Protein AF-E6TZ56-F1 (afdb_monomer_lite)

Structure (mmCIF, N/CA/C/O backbone):
data_AF-E6TZ56-F1
#
_entry.id   AF-E6TZ56-F1
#
loop_
_atom_site.group_PDB
_atom_site.id
_atom_site.type_symbol
_atom_site.label_atom_id
_atom_site.label_alt_id
_atom_site.label_comp_id
_atom_site.label_asym_id
_atom_site.label_entity_id
_atom_site.label_seq_id
_atom_site.pdbx_PDB_ins_code
_atom_site.Cartn_x
_atom_site.Cartn_y
_atom_site.Cartn_z
_atom_site.occupancy
_atom_site.B_iso_or_equiv
_atom_site.auth_seq_id
_atom_site.auth_comp_id
_atom_site.auth_asym_id
_atom_site.auth_atom_id
_atom_site.pdbx_PDB_model_num
ATOM 1 N N . MET A 1 1 ? -7.075 -23.028 16.587 1.00 30.88 1 MET A N 1
ATOM 2 C CA . MET A 1 1 ? -6.340 -22.229 15.583 1.00 30.88 1 MET A CA 1
ATOM 3 C C . MET A 1 1 ? -7.352 -21.616 14.634 1.00 30.88 1 MET A C 1
ATOM 5 O O . MET A 1 1 ? -7.962 -22.351 13.872 1.00 30.88 1 MET A O 1
ATOM 9 N N . ILE A 1 2 ? -7.610 -20.311 14.727 1.00 27.44 2 ILE A N 1
ATOM 10 C CA . ILE A 1 2 ? -8.447 -19.631 13.730 1.00 27.44 2 ILE A CA 1
ATOM 11 C C . ILE A 1 2 ? -7.567 -19.493 12.492 1.00 27.44 2 ILE A C 1
ATOM 13 O O . ILE A 1 2 ? -6.579 -18.762 12.533 1.00 27.44 2 ILE A O 1
ATOM 17 N N . ASN A 1 3 ? -7.874 -20.248 11.438 1.00 35.88 3 ASN A N 1
ATOM 18 C CA . ASN A 1 3 ? -7.222 -20.072 10.150 1.00 35.88 3 ASN A CA 1
ATOM 19 C C . ASN A 1 3 ? -7.727 -18.739 9.598 1.00 35.88 3 ASN A C 1
ATOM 21 O O . ASN A 1 3 ? -8.878 -18.584 9.197 1.00 35.88 3 ASN A O 1
ATOM 25 N N . LYS A 1 4 ? -6.892 -17.726 9.766 1.00 47.53 4 LYS A N 1
ATOM 26 C CA . LYS A 1 4 ? -7.190 -16.331 9.508 1.00 47.53 4 LYS A CA 1
ATOM 27 C C . LYS A 1 4 ? -7.011 -16.088 8.005 1.00 47.53 4 LYS A C 1
ATOM 29 O O . LYS A 1 4 ? -5.924 -15.730 7.574 1.00 47.53 4 LYS A O 1
ATOM 34 N N . GLU A 1 5 ? -8.050 -16.341 7.210 1.00 55.50 5 GLU A N 1
ATOM 35 C CA . GLU A 1 5 ? -7.986 -16.219 5.747 1.00 55.50 5 GLU A CA 1
ATOM 36 C C . GLU A 1 5 ? -7.585 -14.793 5.327 1.00 55.50 5 GLU A C 1
ATOM 38 O O . GLU A 1 5 ? -8.173 -13.794 5.764 1.00 55.50 5 GLU A O 1
ATOM 43 N N . ASN A 1 6 ? -6.546 -14.694 4.498 1.00 66.88 6 ASN A N 1
ATOM 44 C CA . ASN A 1 6 ? -6.198 -13.458 3.810 1.00 66.88 6 ASN A CA 1
ATOM 45 C C . ASN A 1 6 ? -7.192 -13.250 2.666 1.00 66.88 6 ASN A C 1
ATOM 47 O O . ASN A 1 6 ? -7.505 -14.179 1.924 1.00 66.88 6 ASN A O 1
ATOM 51 N N . PHE A 1 7 ? -7.687 -12.026 2.508 1.00 76.25 7 PHE A N 1
ATOM 52 C CA . PHE A 1 7 ? -8.555 -11.684 1.391 1.00 76.25 7 PHE A CA 1
ATOM 53 C C . PHE A 1 7 ? -7.693 -11.342 0.179 1.00 76.25 7 PHE A C 1
ATOM 55 O O . PHE A 1 7 ? -7.112 -10.257 0.099 1.00 76.25 7 PHE A O 1
ATOM 62 N N . CYS A 1 8 ? -7.593 -12.286 -0.751 1.00 81.12 8 CYS A N 1
ATOM 63 C CA . CYS A 1 8 ? -6.836 -12.104 -1.981 1.00 81.12 8 CYS A CA 1
ATOM 64 C C . CYS A 1 8 ? -7.686 -11.399 -3.041 1.00 81.12 8 CYS A C 1
ATOM 66 O O . CYS A 1 8 ? -8.798 -11.819 -3.359 1.00 81.12 8 CYS A O 1
ATOM 68 N N . VAL A 1 9 ? -7.135 -10.331 -3.604 1.00 82.06 9 VAL A N 1
ATOM 69 C CA . VAL A 1 9 ? -7.700 -9.580 -4.720 1.00 82.06 9 VAL A CA 1
ATOM 70 C C . VAL A 1 9 ? -6.790 -9.784 -5.915 1.00 82.06 9 VAL A C 1
ATOM 72 O O . VAL A 1 9 ? -5.646 -9.331 -5.916 1.00 82.06 9 VAL A O 1
ATOM 75 N N . GLU A 1 10 ? -7.297 -10.461 -6.937 1.00 85.50 10 GLU A N 1
ATOM 76 C CA . GLU A 1 10 ? -6.578 -10.584 -8.198 1.00 85.50 10 GLU A CA 1
ATOM 77 C C . GLU A 1 10 ? -6.730 -9.301 -9.015 1.00 85.50 10 GLU A C 1
ATOM 79 O O . GLU A 1 10 ? -7.843 -8.816 -9.249 1.00 85.50 10 GLU A O 1
ATOM 84 N N . VAL A 1 11 ? -5.596 -8.748 -9.436 1.00 85.62 11 VAL A N 1
ATOM 85 C CA . VAL A 1 11 ? -5.515 -7.522 -10.226 1.00 85.62 11 VAL A CA 1
ATOM 86 C C . VAL A 1 11 ? -4.813 -7.847 -11.537 1.00 85.62 11 VAL A C 1
ATOM 88 O O . VAL A 1 11 ? -3.612 -8.109 -11.556 1.00 85.62 11 VAL A O 1
ATOM 91 N N . ASN A 1 12 ? -5.552 -7.854 -12.645 1.00 88.00 12 ASN A N 1
ATOM 92 C CA . ASN A 1 12 ? -4.963 -8.150 -13.949 1.00 88.00 12 ASN A CA 1
ATOM 93 C C . ASN A 1 12 ? -4.185 -6.944 -14.486 1.00 88.00 12 ASN A C 1
ATOM 95 O O . ASN A 1 12 ? -4.638 -5.803 -14.374 1.00 88.00 12 ASN A O 1
ATOM 99 N N . ARG A 1 13 ? -3.067 -7.201 -15.173 1.00 86.94 13 ARG A N 1
ATOM 100 C CA . ARG A 1 13 ? -2.301 -6.193 -15.925 1.00 86.94 13 ARG A CA 1
ATOM 101 C C . ARG A 1 13 ? -3.196 -5.371 -16.852 1.00 86.94 13 ARG A C 1
ATOM 103 O O . ARG A 1 13 ? -3.129 -4.148 -16.841 1.00 86.94 13 ARG A O 1
ATOM 110 N N . SER A 1 14 ? -4.123 -6.020 -17.561 1.00 87.19 14 SER A N 1
ATOM 111 C CA . SER A 1 14 ? -5.086 -5.337 -18.434 1.00 87.19 14 SER A CA 1
ATOM 112 C C . SER A 1 14 ? -5.984 -4.339 -17.699 1.00 87.19 14 SER A C 1
ATOM 114 O O . SER A 1 14 ? -6.366 -3.324 -18.279 1.00 87.19 14 SER A O 1
ATOM 116 N N . ASP A 1 15 ? -6.332 -4.611 -16.438 1.00 85.94 15 ASP A N 1
ATOM 117 C CA . ASP A 1 15 ? -7.153 -3.710 -15.626 1.00 85.94 15 ASP A CA 1
ATOM 118 C C . ASP A 1 15 ? -6.341 -2.513 -15.126 1.00 85.94 15 ASP A C 1
ATOM 120 O O . ASP A 1 15 ? -6.872 -1.410 -14.989 1.00 85.94 15 ASP A O 1
ATOM 124 N N . ILE A 1 16 ? -5.044 -2.701 -14.886 1.00 84.56 16 ILE A N 1
ATOM 125 C CA . ILE A 1 16 ? -4.124 -1.616 -14.542 1.00 84.56 16 ILE A CA 1
ATOM 126 C C . ILE A 1 16 ? -3.897 -0.721 -15.756 1.00 84.56 16 ILE A C 1
ATOM 128 O O . ILE A 1 16 ? -4.145 0.481 -15.676 1.00 84.56 16 ILE A O 1
ATOM 132 N N . ASP A 1 17 ? -3.515 -1.308 -16.889 1.00 84.25 17 ASP A N 1
ATOM 133 C CA . ASP A 1 17 ? -3.162 -0.582 -18.112 1.00 84.25 17 ASP A CA 1
ATOM 134 C C . ASP A 1 17 ? -4.333 0.242 -18.663 1.00 84.25 17 ASP A C 1
ATOM 136 O O . ASP A 1 17 ? -4.137 1.316 -19.230 1.00 84.25 17 ASP A O 1
ATOM 140 N N . ARG A 1 18 ? -5.571 -0.224 -18.453 1.00 85.56 18 ARG A N 1
ATOM 141 C CA . ARG A 1 18 ? -6.801 0.481 -18.854 1.00 85.56 18 ARG A CA 1
ATOM 142 C C . ARG A 1 18 ? -7.354 1.422 -17.774 1.00 85.56 18 ARG A C 1
ATOM 144 O O . ARG A 1 18 ? -8.428 1.990 -17.954 1.00 85.56 18 ARG A O 1
ATOM 151 N N . GLY A 1 19 ? -6.679 1.570 -16.631 1.00 80.50 19 GLY A N 1
ATOM 152 C CA . GLY A 1 19 ? -7.135 2.409 -15.513 1.00 80.50 19 GLY A CA 1
ATOM 153 C C . GLY A 1 19 ? -8.353 1.859 -14.750 1.00 80.50 19 GLY A C 1
ATOM 154 O O . GLY A 1 19 ? -8.922 2.538 -13.888 1.00 80.50 19 GLY A O 1
ATOM 155 N N . HIS A 1 20 ? -8.753 0.613 -15.012 1.00 84.94 20 HIS A N 1
ATOM 156 C CA . HIS A 1 20 ? -9.835 -0.080 -14.309 1.00 84.94 20 HIS A CA 1
ATOM 157 C C . HIS A 1 20 ? -9.471 -0.460 -12.871 1.00 84.94 20 HIS A C 1
ATOM 159 O O . HIS A 1 20 ? -10.366 -0.793 -12.091 1.00 84.94 20 HIS A O 1
ATOM 165 N N . ILE A 1 21 ? -8.202 -0.325 -12.465 1.00 79.38 21 ILE A N 1
ATOM 166 C CA . ILE A 1 21 ? -7.773 -0.555 -11.081 1.00 79.38 21 ILE A CA 1
ATOM 167 C C . ILE A 1 21 ? -8.541 0.323 -10.056 1.00 79.38 21 ILE A C 1
ATOM 169 O O . ILE A 1 21 ? -8.723 -0.034 -8.891 1.00 79.38 21 ILE A O 1
ATOM 173 N N . LEU A 1 22 ? -9.109 1.455 -10.491 1.00 71.69 22 LEU A N 1
ATOM 174 C CA . LEU A 1 22 ? -10.004 2.282 -9.668 1.00 71.69 22 LEU A CA 1
ATOM 175 C C . LEU A 1 22 ? -11.257 1.534 -9.191 1.00 71.69 22 LEU A C 1
ATOM 177 O O . LEU A 1 22 ? -11.811 1.881 -8.147 1.00 71.69 22 LEU A O 1
ATOM 181 N N . SER A 1 23 ? -11.705 0.506 -9.912 1.00 77.06 23 SER A N 1
ATOM 182 C CA . SER A 1 23 ? -12.838 -0.329 -9.502 1.00 77.06 23 SER A CA 1
ATOM 183 C C . SER A 1 23 ? -12.565 -1.059 -8.176 1.00 77.06 23 SER A C 1
ATOM 185 O O . SER A 1 23 ? -13.466 -1.150 -7.338 1.00 77.06 23 SER A O 1
ATOM 187 N N . TYR A 1 24 ? -11.309 -1.426 -7.888 1.00 74.12 24 TYR A N 1
ATOM 188 C CA . TYR A 1 24 ? -10.916 -2.041 -6.616 1.00 74.12 24 TYR A CA 1
ATOM 189 C C . TYR A 1 24 ? -11.044 -1.084 -5.413 1.00 74.12 24 TYR A C 1
ATOM 191 O O . TYR A 1 24 ? -11.269 -1.536 -4.292 1.00 74.12 24 TYR A O 1
ATOM 199 N N . LEU A 1 25 ? -11.041 0.246 -5.606 1.00 71.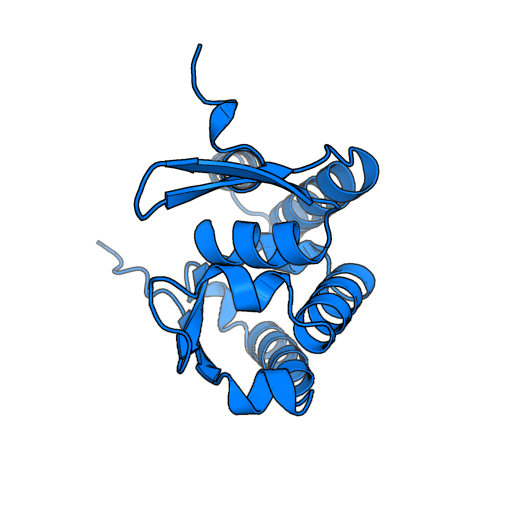56 25 LEU A N 1
ATOM 200 C CA . LEU A 1 25 ? -11.389 1.196 -4.526 1.00 71.56 25 LEU A CA 1
ATOM 201 C C . LEU A 1 25 ? -12.840 1.035 -4.062 1.00 71.56 25 LEU A C 1
ATOM 203 O O . LEU A 1 25 ? -13.156 1.185 -2.873 1.00 71.56 25 LEU A O 1
ATOM 207 N N . LYS A 1 26 ? -13.742 0.736 -5.004 1.00 75.50 26 LYS A N 1
ATOM 208 C CA . LYS A 1 26 ? -15.148 0.472 -4.692 1.00 75.50 26 LYS A CA 1
ATOM 209 C C . LYS A 1 26 ? -15.276 -0.841 -3.925 1.00 75.50 26 LYS A C 1
ATOM 211 O O . LYS A 1 26 ? -16.039 -0.876 -2.962 1.00 75.50 26 LYS A O 1
ATOM 216 N N . LEU A 1 27 ? -14.478 -1.854 -4.277 1.00 75.31 27 LEU A N 1
ATOM 217 C CA . LEU A 1 27 ? -14.401 -3.117 -3.540 1.00 75.31 27 LEU A CA 1
ATOM 218 C C . LEU A 1 27 ? -14.011 -2.880 -2.077 1.00 75.31 27 LEU A C 1
ATOM 220 O O . LEU A 1 27 ? -14.767 -3.266 -1.192 1.00 75.31 27 LEU A O 1
ATOM 224 N N . PHE A 1 28 ? -12.925 -2.149 -1.805 1.00 74.44 28 PHE A N 1
ATOM 225 C CA . PHE A 1 28 ? -12.543 -1.810 -0.428 1.00 74.44 28 PHE A CA 1
ATOM 226 C C . PHE A 1 28 ? -13.666 -1.108 0.337 1.00 74.44 28 PHE A C 1
ATOM 228 O O . PHE A 1 28 ? -13.981 -1.466 1.466 1.00 74.44 28 PHE A O 1
ATOM 235 N N . THR A 1 29 ? -14.327 -0.139 -0.300 1.00 75.88 29 THR A N 1
ATOM 236 C CA . THR A 1 29 ? -15.462 0.570 0.308 1.00 75.88 29 THR A CA 1
ATOM 237 C C . THR A 1 29 ? -16.623 -0.371 0.635 1.00 75.88 29 THR A C 1
ATOM 239 O O . THR A 1 29 ? -17.257 -0.236 1.681 1.00 75.88 29 THR A O 1
ATOM 242 N N . ALA A 1 30 ? -16.921 -1.318 -0.253 1.00 77.12 30 ALA A N 1
ATOM 243 C CA . ALA A 1 30 ? -17.966 -2.308 -0.042 1.00 77.12 30 ALA A CA 1
ATOM 244 C C . ALA A 1 30 ? -17.604 -3.277 1.093 1.00 77.12 30 ALA A C 1
ATOM 246 O O . ALA A 1 30 ? -18.449 -3.552 1.945 1.00 77.12 30 ALA A O 1
ATOM 247 N N . LEU A 1 31 ? -16.354 -3.743 1.146 1.00 72.69 31 LEU A N 1
ATOM 248 C CA . LEU A 1 31 ? -15.872 -4.646 2.191 1.00 72.69 31 LEU A CA 1
ATOM 249 C C . LEU A 1 31 ? -15.876 -3.974 3.571 1.00 72.69 31 LEU A C 1
ATOM 251 O O . LEU A 1 31 ? -16.292 -4.592 4.553 1.00 72.69 31 LEU A O 1
ATOM 255 N N . GLU A 1 32 ? -15.470 -2.702 3.647 1.00 73.56 32 GLU A N 1
ATOM 256 C CA . GLU A 1 32 ? -15.535 -1.895 4.872 1.00 73.56 32 GLU A CA 1
ATOM 257 C C . GLU A 1 32 ? -16.976 -1.783 5.385 1.00 73.56 32 GLU A C 1
ATOM 259 O O . GLU A 1 32 ? -17.233 -2.026 6.565 1.00 73.56 32 GLU A O 1
ATOM 264 N N . LYS A 1 33 ? -17.933 -1.475 4.495 1.00 76.69 33 LYS A N 1
ATOM 265 C CA . LYS A 1 33 ? -19.363 -1.381 4.840 1.00 76.69 33 LYS A CA 1
ATOM 266 C C . LYS A 1 33 ? -19.936 -2.709 5.327 1.00 76.69 33 LYS A C 1
ATOM 268 O O . LYS A 1 33 ? -20.699 -2.726 6.288 1.00 76.69 33 LYS A O 1
ATOM 273 N N . LYS A 1 34 ? -19.559 -3.819 4.688 1.00 68.62 34 LYS A N 1
ATOM 274 C CA . LYS A 1 34 ? -20.029 -5.166 5.043 1.00 68.62 34 LYS A CA 1
ATOM 275 C C . LYS A 1 34 ? -19.358 -5.737 6.299 1.00 68.62 34 LYS A C 1
ATOM 277 O O . LYS A 1 34 ? -19.644 -6.874 6.654 1.00 68.62 34 LYS A O 1
ATOM 282 N N . LYS A 1 35 ? -18.447 -4.995 6.949 1.00 65.88 35 LYS A N 1
ATOM 283 C CA . LYS A 1 35 ? -17.587 -5.474 8.051 1.00 65.88 35 LYS A CA 1
ATOM 284 C C . LYS A 1 35 ? -16.782 -6.741 7.700 1.00 65.88 35 LYS A C 1
ATOM 286 O O . LYS A 1 35 ? -16.223 -7.371 8.588 1.00 65.88 35 LYS A O 1
ATOM 291 N N . GLN A 1 36 ? -16.648 -7.088 6.419 1.00 62.66 36 GLN A N 1
ATOM 292 C CA . GLN A 1 36 ? -15.940 -8.299 5.978 1.00 62.66 36 GLN A CA 1
ATOM 293 C C . GLN A 1 36 ? -14.424 -8.172 6.155 1.00 62.66 36 GLN A C 1
ATOM 295 O O . GLN A 1 36 ? -13.753 -9.151 6.465 1.00 62.66 36 GLN A O 1
ATOM 300 N N . VAL A 1 37 ? -13.891 -6.947 6.096 1.00 59.47 37 VAL A N 1
ATOM 301 C CA . VAL A 1 37 ? -12.481 -6.684 6.435 1.00 59.47 37 VAL A CA 1
ATOM 302 C C . VAL A 1 37 ? -12.198 -6.851 7.937 1.00 59.47 37 VAL A C 1
ATOM 304 O O . VAL A 1 37 ? -11.052 -6.840 8.354 1.00 59.47 37 VAL A O 1
ATOM 307 N N . GLN A 1 38 ? -13.222 -6.998 8.787 1.00 57.28 38 GLN A N 1
ATOM 308 C CA . GLN A 1 38 ? -12.994 -7.363 10.191 1.00 57.28 38 GLN A CA 1
ATOM 309 C C . GLN A 1 38 ? -12.659 -8.853 10.353 1.00 57.28 38 GLN A C 1
ATOM 311 O O . GLN A 1 38 ? -12.093 -9.223 11.375 1.00 57.28 38 GLN A O 1
ATOM 316 N N . LEU A 1 39 ? -13.025 -9.687 9.371 1.00 49.66 39 LEU A N 1
ATOM 317 C CA . LEU A 1 39 ? -12.870 -11.144 9.404 1.00 49.66 39 LEU A CA 1
ATOM 318 C C . LEU A 1 39 ? -11.643 -11.615 8.606 1.00 49.66 39 LEU A C 1
ATOM 320 O O . LEU A 1 39 ? -10.978 -12.562 9.022 1.00 49.66 39 LEU A O 1
ATOM 324 N N . ALA A 1 40 ? -11.316 -10.938 7.501 1.00 55.22 40 ALA A N 1
ATOM 325 C CA . ALA A 1 40 ? -10.107 -11.203 6.723 1.00 55.22 40 ALA A CA 1
ATOM 326 C C . ALA A 1 40 ? -8.880 -10.569 7.382 1.00 55.22 40 ALA A C 1
ATOM 328 O O . ALA A 1 40 ? -8.884 -9.375 7.684 1.00 55.22 40 ALA A O 1
ATOM 329 N N . ASN A 1 41 ? -7.825 -11.352 7.612 1.00 62.41 41 ASN A N 1
ATOM 330 C CA . ASN A 1 41 ? -6.745 -10.891 8.485 1.00 62.41 41 ASN A CA 1
ATOM 331 C C . ASN A 1 41 ? -5.697 -10.027 7.813 1.00 62.41 41 ASN A C 1
ATOM 333 O O . ASN A 1 41 ? -5.054 -9.279 8.534 1.00 62.41 41 ASN A O 1
ATOM 337 N N . LYS A 1 42 ? -5.613 -10.024 6.484 1.00 77.19 42 LYS A N 1
ATOM 338 C CA . LYS A 1 42 ? -5.008 -8.973 5.662 1.00 77.19 42 LYS A CA 1
ATOM 339 C C . LYS A 1 42 ? -5.561 -9.076 4.237 1.00 77.19 42 LYS A C 1
ATOM 341 O O . LYS A 1 42 ? -6.024 -10.135 3.818 1.00 77.19 42 LYS A O 1
ATOM 346 N N . ILE A 1 43 ? -5.527 -7.977 3.495 1.00 81.75 43 ILE A N 1
ATOM 347 C CA . ILE A 1 43 ? -5.854 -7.895 2.075 1.00 81.75 43 ILE A CA 1
ATOM 348 C C . ILE A 1 43 ? -4.548 -7.997 1.298 1.00 81.75 43 ILE A C 1
ATOM 350 O O . ILE A 1 43 ? -3.620 -7.225 1.542 1.00 81.75 43 ILE A O 1
ATOM 354 N N . MET A 1 44 ? -4.500 -8.943 0.368 1.00 84.75 44 MET A N 1
ATOM 355 C CA . MET A 1 44 ? -3.356 -9.189 -0.501 1.00 84.75 44 MET A CA 1
ATOM 356 C C . MET A 1 44 ? -3.755 -8.927 -1.943 1.00 84.75 44 MET A C 1
ATOM 358 O O . MET A 1 44 ? -4.778 -9.424 -2.408 1.00 84.75 44 MET A O 1
ATOM 362 N N . PHE A 1 45 ? -2.951 -8.148 -2.652 1.00 84.56 45 PHE A N 1
ATOM 363 C CA . PHE A 1 45 ? -3.100 -7.944 -4.084 1.00 84.56 45 PHE A CA 1
ATOM 364 C C . PHE A 1 45 ? -2.198 -8.924 -4.816 1.00 84.56 45 PHE A C 1
ATOM 366 O O . PHE A 1 45 ? -0.999 -8.985 -4.560 1.00 84.56 45 PHE A O 1
ATOM 373 N N . VAL A 1 46 ? -2.792 -9.701 -5.715 1.00 85.75 46 VAL A N 1
ATOM 374 C CA . VAL A 1 46 ? -2.076 -10.650 -6.563 1.00 85.75 46 VAL A CA 1
ATOM 375 C C . VAL A 1 46 ? -2.143 -10.128 -7.987 1.00 85.75 46 VAL A C 1
ATOM 377 O O . VAL A 1 46 ? -3.201 -10.144 -8.619 1.00 85.75 46 VAL A O 1
ATOM 380 N N . TYR A 1 47 ? -1.015 -9.634 -8.485 1.00 84.88 47 TYR A N 1
ATOM 381 C CA . TYR A 1 47 ? -0.943 -9.046 -9.816 1.00 84.88 47 TYR A CA 1
ATOM 382 C C . TYR A 1 47 ? -0.766 -10.134 -10.876 1.00 84.88 47 TYR A C 1
ATOM 384 O O . TYR A 1 47 ? 0.239 -10.842 -10.906 1.00 84.88 47 TYR A O 1
ATOM 392 N N . ARG A 1 48 ? -1.764 -10.291 -11.748 1.00 86.06 48 ARG A N 1
ATOM 393 C CA . ARG A 1 48 ? -1.783 -11.300 -12.815 1.00 86.06 48 ARG A CA 1
ATOM 394 C C . ARG A 1 48 ? -1.327 -10.688 -14.138 1.00 86.06 48 ARG A C 1
ATOM 396 O O . ARG A 1 48 ? -1.729 -9.580 -14.481 1.00 86.06 48 ARG A O 1
ATOM 403 N N . GLY A 1 49 ? -0.528 -11.427 -14.907 1.00 80.94 49 GLY A N 1
ATOM 404 C CA . GLY A 1 49 ? -0.042 -10.988 -16.225 1.00 80.94 49 GLY A CA 1
ATOM 405 C C . GLY A 1 49 ? 1.251 -10.164 -16.203 1.00 80.94 49 GLY A C 1
ATOM 406 O O . GLY A 1 49 ? 1.659 -9.667 -17.250 1.00 80.94 49 GLY A O 1
ATOM 407 N N . TYR A 1 50 ? 1.898 -10.043 -15.043 1.00 75.94 50 TYR A N 1
ATOM 408 C CA . TYR A 1 50 ? 3.298 -9.633 -14.930 1.00 75.94 50 TYR A CA 1
ATOM 409 C C . TYR A 1 50 ? 4.151 -10.889 -14.766 1.00 75.94 50 TYR A C 1
ATOM 411 O O . TYR A 1 50 ? 3.792 -11.780 -13.990 1.00 75.94 50 TYR A O 1
ATOM 419 N N . LYS A 1 51 ? 5.254 -10.990 -15.511 1.00 68.75 51 LYS A N 1
ATOM 420 C CA . LYS A 1 51 ? 6.249 -12.039 -15.257 1.00 68.75 51 LYS A CA 1
ATOM 421 C C . LYS A 1 51 ? 6.970 -11.750 -13.943 1.00 68.75 51 LYS A C 1
ATOM 423 O O . LYS A 1 51 ? 7.030 -10.602 -13.512 1.00 68.75 51 LYS A O 1
ATOM 428 N N . TYR A 1 52 ? 7.542 -12.780 -13.323 1.00 60.03 52 TYR A N 1
ATOM 429 C CA . TYR A 1 52 ? 8.311 -12.620 -12.085 1.00 60.03 52 TYR A CA 1
ATOM 430 C C . TYR A 1 52 ? 9.482 -11.635 -12.265 1.00 60.03 52 TYR A C 1
ATOM 432 O O . TYR A 1 52 ? 9.708 -10.790 -11.405 1.00 60.03 52 TYR A O 1
ATOM 440 N N . GLU A 1 53 ? 10.141 -11.661 -13.430 1.00 59.16 53 GLU A N 1
ATOM 441 C CA . GLU A 1 53 ? 11.209 -10.713 -13.791 1.00 59.16 53 GLU A CA 1
ATOM 442 C C . GLU A 1 53 ? 10.694 -9.275 -14.028 1.00 59.16 53 GLU A C 1
ATOM 444 O O . GLU A 1 53 ? 11.453 -8.313 -13.949 1.00 59.16 53 GLU A O 1
ATOM 449 N N . GLU A 1 54 ? 9.392 -9.114 -14.287 1.00 64.81 54 GLU A N 1
ATOM 450 C CA . GLU A 1 54 ? 8.713 -7.847 -14.599 1.00 64.81 54 GLU A CA 1
ATOM 451 C C . GLU A 1 54 ? 7.900 -7.312 -13.406 1.00 64.81 54 GLU A C 1
ATOM 453 O O . GLU A 1 54 ? 7.136 -6.357 -13.555 1.00 64.81 54 GLU A O 1
ATOM 458 N N . ALA A 1 55 ? 8.036 -7.895 -12.207 1.00 59.84 55 ALA A N 1
ATOM 459 C CA . ALA A 1 55 ? 7.257 -7.498 -11.027 1.00 59.84 55 ALA A CA 1
ATOM 460 C C . ALA A 1 55 ? 7.371 -5.991 -10.722 1.00 59.84 55 ALA A C 1
ATOM 462 O O . ALA A 1 55 ? 6.453 -5.381 -10.184 1.00 59.84 55 ALA A O 1
ATOM 463 N N . THR A 1 56 ? 8.471 -5.366 -11.142 1.00 66.81 56 THR A N 1
ATOM 464 C CA . THR A 1 56 ? 8.772 -3.947 -10.941 1.00 66.81 56 THR A CA 1
ATOM 465 C C . THR A 1 56 ? 8.101 -3.022 -11.957 1.00 66.81 56 THR A C 1
ATOM 467 O O . THR A 1 56 ? 7.962 -1.819 -11.705 1.00 66.81 56 THR A O 1
ATOM 470 N N . GLU A 1 57 ? 7.618 -3.559 -13.084 1.00 74.62 57 GLU A N 1
ATOM 471 C CA . GLU A 1 57 ? 6.866 -2.800 -14.086 1.00 74.62 57 GLU A CA 1
ATOM 472 C C . GLU A 1 57 ? 5.584 -2.215 -13.497 1.00 74.62 57 GLU A C 1
ATOM 474 O O . GLU A 1 57 ? 5.150 -1.130 -13.895 1.00 74.62 57 GLU A O 1
ATOM 479 N N . ILE A 1 58 ? 4.995 -2.888 -12.506 1.00 79.62 58 ILE A N 1
ATOM 480 C CA . ILE A 1 58 ? 3.745 -2.433 -11.915 1.00 79.62 58 ILE A CA 1
ATOM 481 C C . ILE A 1 58 ? 3.906 -1.103 -11.177 1.00 79.62 58 ILE A C 1
ATOM 483 O O . ILE A 1 58 ? 3.095 -0.195 -11.357 1.00 79.62 58 ILE A O 1
ATOM 487 N N . TYR A 1 59 ? 4.996 -0.927 -10.425 1.00 76.50 59 TYR A N 1
ATOM 488 C CA . TYR A 1 59 ? 5.271 0.326 -9.721 1.00 76.50 59 TYR A CA 1
ATOM 489 C C . TYR A 1 59 ? 5.689 1.424 -10.695 1.00 76.50 59 TYR A C 1
ATOM 491 O O . TYR A 1 59 ? 5.552 2.600 -10.369 1.00 76.50 59 TYR A O 1
ATOM 499 N N . LYS A 1 60 ? 6.190 1.069 -11.887 1.00 77.25 60 LYS A N 1
ATOM 500 C CA . LYS A 1 60 ? 6.518 2.005 -12.974 1.00 77.25 60 LYS A CA 1
ATOM 501 C C . LYS A 1 60 ? 5.262 2.436 -13.757 1.00 77.25 60 LYS A C 1
ATOM 503 O O . LYS A 1 60 ? 5.249 3.550 -14.286 1.00 77.25 60 LYS A O 1
ATOM 508 N N . ASN A 1 61 ? 4.189 1.639 -13.757 1.00 85.94 61 ASN A N 1
ATOM 509 C CA . ASN A 1 61 ? 2.940 1.922 -14.465 1.00 85.94 61 ASN A CA 1
ATOM 510 C C . ASN A 1 61 ? 2.235 3.197 -13.960 1.00 85.94 61 ASN A C 1
ATOM 512 O O . ASN A 1 61 ? 1.929 3.355 -12.775 1.00 85.94 61 ASN A O 1
ATOM 516 N N . ILE A 1 62 ? 1.930 4.120 -14.876 1.00 86.25 62 ILE A N 1
ATOM 517 C CA . ILE A 1 62 ? 1.387 5.433 -14.514 1.00 86.25 62 ILE A CA 1
ATOM 518 C C . ILE A 1 62 ? -0.034 5.376 -13.942 1.00 86.25 62 ILE A C 1
ATOM 520 O O . ILE A 1 62 ? -0.364 6.167 -13.054 1.00 86.25 62 ILE A O 1
ATOM 524 N N . GLU A 1 63 ? -0.864 4.443 -14.402 1.00 88.25 63 GLU A N 1
ATOM 525 C CA . GLU A 1 63 ? -2.221 4.266 -13.886 1.00 88.25 63 GLU A CA 1
ATOM 526 C C . GLU A 1 63 ? -2.196 3.648 -12.489 1.00 88.25 63 GLU A C 1
ATOM 528 O O . GLU A 1 63 ? -2.917 4.119 -11.604 1.00 88.25 63 GLU A O 1
ATOM 533 N N . PHE A 1 64 ? -1.281 2.706 -12.236 1.00 87.38 64 PHE A N 1
ATOM 534 C CA . PHE A 1 64 ? -1.032 2.190 -10.890 1.00 87.38 64 PHE A CA 1
ATOM 535 C C . PHE A 1 64 ? -0.568 3.298 -9.933 1.00 87.38 64 PHE A C 1
ATOM 537 O O . PHE A 1 64 ? -1.163 3.484 -8.870 1.00 87.38 64 PHE A O 1
ATOM 544 N N . LYS A 1 65 ? 0.409 4.127 -10.337 1.00 88.62 65 LYS A N 1
ATOM 545 C CA . LYS A 1 65 ? 0.865 5.286 -9.542 1.00 88.62 65 LYS A CA 1
ATOM 546 C C . LYS A 1 65 ? -0.272 6.264 -9.236 1.00 88.62 65 LYS A C 1
ATOM 548 O O . LYS A 1 65 ? -0.429 6.719 -8.100 1.00 88.62 65 LYS A O 1
ATOM 553 N N . LYS A 1 66 ? -1.089 6.618 -10.238 1.00 88.56 66 LYS A N 1
ATOM 554 C CA . LYS A 1 66 ? -2.257 7.503 -10.057 1.00 88.56 66 LYS A CA 1
ATOM 555 C C . LYS A 1 66 ? -3.263 6.896 -9.087 1.00 88.56 66 LYS A C 1
ATOM 557 O O . LYS A 1 66 ? -3.794 7.607 -8.230 1.00 88.56 66 LYS A O 1
ATOM 562 N N . TRP A 1 67 ? -3.528 5.602 -9.219 1.00 88.56 67 TRP A N 1
ATOM 563 C CA . TRP A 1 67 ? -4.427 4.872 -8.342 1.00 88.56 67 TRP A CA 1
ATOM 564 C C . TRP A 1 67 ? -3.915 4.838 -6.901 1.00 88.56 67 TRP A C 1
ATOM 566 O O . TRP A 1 67 ? -4.660 5.244 -6.011 1.00 88.56 67 TRP A O 1
ATOM 576 N N . ALA A 1 68 ? -2.651 4.477 -6.672 1.00 88.88 68 ALA A N 1
ATOM 577 C CA . ALA A 1 68 ? -2.033 4.437 -5.346 1.00 88.88 68 ALA A CA 1
ATOM 578 C C . ALA A 1 68 ? -2.104 5.809 -4.652 1.00 88.88 68 ALA A C 1
ATOM 580 O O . ALA A 1 68 ? -2.566 5.929 -3.516 1.00 88.88 68 ALA A O 1
ATOM 581 N N . ARG A 1 69 ? -1.782 6.887 -5.381 1.00 88.38 69 ARG A N 1
ATOM 582 C CA . ARG A 1 69 ? -1.909 8.264 -4.871 1.00 88.38 69 ARG A CA 1
ATOM 583 C C . ARG A 1 69 ? -3.350 8.633 -4.518 1.00 88.38 69 ARG A C 1
ATOM 585 O O . ARG A 1 69 ? -3.586 9.274 -3.494 1.00 88.38 69 ARG A O 1
ATOM 592 N N . ARG A 1 70 ? -4.333 8.242 -5.339 1.00 87.62 70 ARG A N 1
ATOM 593 C CA . ARG A 1 70 ? -5.765 8.477 -5.063 1.00 87.62 70 ARG A CA 1
ATOM 594 C C . ARG A 1 70 ? -6.253 7.668 -3.866 1.00 87.62 70 ARG A C 1
ATOM 596 O O . ARG A 1 70 ? -6.972 8.216 -3.031 1.00 87.62 70 ARG A O 1
ATOM 603 N N . LEU A 1 71 ? -5.857 6.399 -3.778 1.00 85.56 71 LEU A N 1
ATOM 604 C CA . LEU A 1 71 ? -6.144 5.524 -2.648 1.00 85.56 71 LEU A CA 1
ATOM 605 C C . LEU A 1 71 ? -5.675 6.188 -1.356 1.00 85.56 71 LEU A C 1
ATOM 607 O O . LEU A 1 71 ? -6.468 6.380 -0.441 1.00 85.56 71 LEU A O 1
ATOM 611 N N . PHE A 1 72 ? -4.421 6.629 -1.323 1.00 84.81 72 PHE A N 1
ATOM 612 C CA . PHE A 1 72 ? -3.831 7.239 -0.143 1.00 84.81 72 PHE A CA 1
ATOM 613 C C . PHE A 1 72 ? -4.399 8.619 0.193 1.00 84.81 72 PHE A C 1
ATOM 615 O O . PHE A 1 72 ? -4.599 8.949 1.363 1.00 84.81 72 PHE A O 1
ATOM 622 N N . LYS A 1 73 ? -4.700 9.439 -0.819 1.00 85.12 73 LYS A N 1
ATOM 623 C CA . LYS A 1 73 ? -5.351 10.736 -0.602 1.00 85.12 73 LYS A CA 1
ATOM 624 C C . LYS A 1 73 ? -6.715 10.568 0.070 1.00 85.12 73 LYS A C 1
ATOM 626 O O . LYS A 1 73 ? -7.040 11.348 0.959 1.00 85.12 73 LYS A O 1
ATOM 631 N N . ASN A 1 74 ? -7.484 9.563 -0.346 1.00 84.56 74 ASN A N 1
ATOM 632 C CA . ASN A 1 74 ? -8.874 9.401 0.073 1.00 84.56 74 ASN A CA 1
ATOM 633 C C . ASN A 1 74 ? -9.046 8.473 1.287 1.00 84.56 74 ASN A C 1
ATOM 635 O O . ASN A 1 74 ? -9.991 8.651 2.053 1.00 84.56 74 ASN A O 1
ATOM 639 N N . LYS A 1 75 ? -8.181 7.464 1.445 1.00 85.56 75 LYS A N 1
ATOM 640 C CA . LYS A 1 75 ? -8.299 6.384 2.441 1.00 85.56 75 LYS A CA 1
ATOM 641 C C . LYS A 1 75 ? -6.929 5.899 2.948 1.00 85.56 75 LYS A C 1
ATOM 643 O O . LYS A 1 75 ? -6.578 4.736 2.757 1.00 85.56 75 LYS A O 1
ATOM 648 N N . PRO A 1 76 ? -6.139 6.750 3.618 1.00 86.94 76 PRO A N 1
ATOM 649 C CA . PRO A 1 76 ? -4.806 6.367 4.087 1.00 86.94 76 PRO A CA 1
ATOM 650 C C . PRO A 1 76 ? -4.832 5.279 5.174 1.00 86.94 76 PRO A C 1
ATOM 652 O O . PRO A 1 76 ? -3.876 4.525 5.306 1.00 86.94 76 PRO A O 1
ATOM 655 N N . HIS A 1 77 ? -5.934 5.135 5.918 1.00 87.19 77 HIS A N 1
ATOM 656 C CA . HIS A 1 77 ? -6.096 4.086 6.933 1.00 87.19 77 HIS A CA 1
ATOM 657 C C . HIS A 1 77 ? -6.134 2.669 6.350 1.00 87.19 77 HIS A C 1
ATOM 659 O O . HIS A 1 77 ? -6.068 1.705 7.105 1.00 87.19 77 HIS A O 1
ATOM 665 N N . ILE A 1 78 ? -6.241 2.523 5.026 1.00 85.81 78 ILE A N 1
ATOM 666 C CA . ILE A 1 78 ? -6.338 1.216 4.379 1.00 85.81 78 ILE A CA 1
ATOM 667 C C . ILE A 1 78 ? -5.115 0.333 4.618 1.00 85.81 78 ILE A C 1
ATOM 669 O O . ILE A 1 78 ? -5.263 -0.882 4.665 1.00 85.81 78 ILE A O 1
ATOM 673 N N . PHE A 1 79 ? -3.946 0.938 4.848 1.00 86.38 79 PHE A N 1
ATOM 674 C CA . PHE A 1 79 ? -2.698 0.242 5.170 1.00 86.38 79 PHE A CA 1
ATOM 675 C C . PHE A 1 79 ? -2.798 -0.618 6.435 1.00 86.38 79 PHE A C 1
ATOM 677 O O . PHE A 1 79 ? -2.099 -1.615 6.552 1.00 86.38 79 PHE A O 1
ATOM 684 N N . TYR A 1 80 ? -3.738 -0.320 7.338 1.00 86.06 80 TYR A N 1
ATOM 685 C CA . TYR A 1 80 ? -4.059 -1.206 8.461 1.00 86.06 80 TYR A CA 1
ATOM 686 C C . TYR A 1 80 ? -4.484 -2.612 7.985 1.00 86.06 80 TYR A C 1
ATOM 688 O O . TYR A 1 80 ? -4.141 -3.623 8.604 1.00 86.06 80 TYR A O 1
ATOM 696 N N . TYR A 1 81 ? -5.211 -2.682 6.867 1.00 83.88 81 TYR A N 1
ATOM 697 C CA . TYR A 1 81 ? -5.784 -3.914 6.335 1.00 83.88 81 TYR A CA 1
ATOM 698 C C . TYR A 1 81 ? -4.896 -4.624 5.321 1.00 83.88 81 TYR A C 1
ATOM 700 O O . TYR A 1 81 ? -5.218 -5.748 4.965 1.00 83.88 81 TYR A O 1
ATOM 708 N N . LEU A 1 82 ? -3.825 -4.009 4.826 1.00 84.31 82 LEU A N 1
ATOM 709 C CA . LEU A 1 82 ? -2.996 -4.590 3.770 1.00 84.31 82 LEU A CA 1
ATOM 710 C C . LEU A 1 82 ? -1.939 -5.535 4.345 1.00 84.31 82 LEU A C 1
ATOM 712 O O . LEU A 1 82 ? -1.417 -5.302 5.439 1.00 84.31 82 LEU A O 1
ATOM 716 N N . CYS A 1 83 ? -1.624 -6.603 3.610 1.00 82.38 83 CYS A N 1
ATOM 717 C CA . CYS A 1 83 ? -0.445 -7.411 3.912 1.00 82.38 83 CYS A CA 1
ATOM 718 C C . CYS A 1 83 ? 0.842 -6.622 3.620 1.00 82.38 83 CYS A C 1
ATOM 720 O O . CYS A 1 83 ? 0.807 -5.572 2.972 1.00 82.38 83 CYS A O 1
ATOM 722 N N . GLU A 1 84 ? 1.966 -7.136 4.112 1.00 80.38 84 GLU A N 1
ATOM 723 C CA . GLU A 1 84 ? 3.285 -6.506 4.008 1.00 80.38 84 GLU A CA 1
ATOM 724 C C . GLU A 1 84 ? 3.658 -6.197 2.550 1.00 80.38 84 GLU A C 1
ATOM 726 O O . GLU A 1 84 ? 3.799 -5.031 2.184 1.00 80.38 84 GLU A O 1
ATOM 731 N N . HIS A 1 85 ? 3.659 -7.214 1.682 1.00 80.50 85 HIS A N 1
ATOM 732 C CA . HIS A 1 85 ? 4.000 -7.052 0.264 1.00 80.50 85 HIS A CA 1
ATOM 733 C C . HIS A 1 85 ? 3.104 -6.034 -0.453 1.00 80.50 85 HIS A C 1
ATOM 735 O O . HIS A 1 85 ? 3.598 -5.116 -1.097 1.00 80.50 85 HIS A O 1
ATOM 741 N N . THR A 1 86 ? 1.779 -6.106 -0.275 1.00 85.06 86 THR A N 1
ATOM 742 C CA . THR A 1 86 ? 0.866 -5.134 -0.900 1.00 85.06 86 THR A CA 1
ATOM 743 C C . THR A 1 86 ? 1.057 -3.719 -0.350 1.00 85.06 86 THR A C 1
ATOM 745 O O . THR A 1 86 ? 0.917 -2.747 -1.092 1.00 85.06 86 THR A O 1
ATOM 748 N N . SER A 1 87 ? 1.392 -3.574 0.934 1.00 85.38 87 SER A N 1
ATOM 749 C CA . SER A 1 87 ? 1.731 -2.269 1.513 1.00 85.38 87 SER A CA 1
ATOM 750 C C . SER A 1 87 ? 2.989 -1.697 0.863 1.00 85.38 87 SER A C 1
ATOM 752 O O . SER A 1 87 ? 2.988 -0.530 0.463 1.00 85.38 87 SER A O 1
ATOM 754 N N . GLN A 1 88 ? 4.018 -2.529 0.701 1.00 83.12 88 GLN A N 1
ATOM 755 C CA . GLN A 1 88 ? 5.269 -2.175 0.041 1.00 83.12 88 GLN A CA 1
ATOM 756 C C . GLN A 1 88 ? 5.034 -1.763 -1.419 1.00 83.12 88 GLN A C 1
ATOM 758 O O . GLN A 1 88 ? 5.474 -0.690 -1.823 1.00 83.12 88 GLN A O 1
ATOM 763 N N . ASP A 1 89 ? 4.262 -2.535 -2.187 1.00 84.06 89 ASP A N 1
ATOM 764 C CA . ASP A 1 89 ? 3.949 -2.252 -3.594 1.00 84.06 89 ASP A CA 1
ATOM 765 C C . ASP A 1 89 ? 3.287 -0.879 -3.785 1.00 84.06 89 ASP A C 1
ATOM 767 O O . ASP A 1 89 ? 3.686 -0.069 -4.630 1.00 84.06 89 ASP A O 1
ATOM 771 N N . ILE A 1 90 ? 2.257 -0.600 -2.980 1.00 86.69 90 ILE A N 1
ATOM 772 C CA . ILE A 1 90 ? 1.514 0.663 -3.041 1.00 86.69 90 ILE A CA 1
ATOM 773 C C . ILE A 1 90 ? 2.407 1.816 -2.587 1.00 86.69 90 ILE A C 1
ATOM 775 O O . ILE A 1 90 ? 2.365 2.893 -3.185 1.00 86.69 90 ILE A O 1
ATOM 779 N N . TYR A 1 91 ? 3.226 1.608 -1.556 1.00 85.38 91 TYR A N 1
ATOM 780 C CA . TYR A 1 91 ? 4.165 2.620 -1.096 1.00 85.38 91 TYR A CA 1
ATOM 781 C C . TYR A 1 91 ? 5.245 2.928 -2.137 1.00 85.38 91 TYR A C 1
ATOM 783 O O . TYR A 1 91 ? 5.483 4.101 -2.426 1.00 85.38 91 TYR A O 1
ATOM 791 N N . MET A 1 92 ? 5.834 1.914 -2.774 1.00 82.94 92 MET A N 1
ATOM 792 C CA . MET A 1 92 ? 6.803 2.092 -3.859 1.00 82.94 92 MET A CA 1
ATOM 793 C C . MET A 1 92 ? 6.211 2.882 -5.027 1.00 82.94 92 MET A C 1
ATOM 795 O O . MET A 1 92 ? 6.858 3.788 -5.546 1.00 82.94 92 MET A O 1
ATOM 799 N N . ALA A 1 93 ? 4.955 2.625 -5.400 1.00 86.12 93 ALA A N 1
ATOM 800 C CA . ALA A 1 93 ? 4.283 3.385 -6.455 1.00 86.12 93 ALA A CA 1
ATOM 801 C C . ALA A 1 93 ? 4.014 4.860 -6.093 1.00 86.12 93 ALA A C 1
ATOM 803 O O . ALA A 1 93 ? 3.841 5.703 -6.981 1.00 86.12 93 ALA A O 1
ATOM 804 N N . MET A 1 94 ? 3.953 5.194 -4.801 1.00 87.06 94 MET A N 1
ATOM 805 C CA . MET A 1 94 ? 3.798 6.574 -4.329 1.00 87.06 94 MET A CA 1
ATOM 806 C C . MET A 1 94 ? 5.130 7.300 -4.144 1.00 87.06 94 MET A C 1
ATOM 808 O O . MET A 1 94 ? 5.148 8.531 -4.232 1.00 87.06 94 MET A O 1
ATOM 812 N N . SER A 1 95 ? 6.205 6.555 -3.900 1.00 82.38 95 SER A N 1
ATOM 813 C CA . SER A 1 95 ? 7.533 7.078 -3.600 1.00 82.38 95 SER A CA 1
ATOM 814 C C . SER A 1 95 ? 8.343 7.396 -4.857 1.00 82.38 95 SER A C 1
ATOM 816 O O . SER A 1 95 ? 8.099 6.884 -5.952 1.00 82.38 95 SER A O 1
ATOM 818 N N . GLU A 1 96 ? 9.330 8.271 -4.690 1.00 77.44 96 GLU A N 1
ATOM 819 C CA . GLU A 1 96 ? 10.430 8.392 -5.643 1.00 77.44 96 GLU A CA 1
ATOM 820 C C . GLU A 1 96 ? 11.401 7.238 -5.375 1.00 77.44 96 GLU A C 1
ATOM 822 O O . GLU A 1 96 ? 11.755 6.979 -4.224 1.00 77.44 96 GLU A O 1
ATOM 827 N N . PHE A 1 97 ? 11.812 6.524 -6.417 1.00 73.00 97 PHE A N 1
ATOM 828 C CA . PHE A 1 97 ? 12.792 5.452 -6.308 1.00 73.00 97 PHE A CA 1
ATOM 829 C C . PHE A 1 97 ? 13.754 5.507 -7.485 1.00 73.00 97 PHE A C 1
ATOM 831 O O . PHE A 1 97 ? 13.371 5.878 -8.597 1.00 73.00 97 PHE A O 1
ATOM 838 N N . GLU A 1 98 ? 14.993 5.118 -7.224 1.00 67.12 98 GLU A N 1
ATOM 839 C CA . GLU A 1 98 ? 16.042 5.002 -8.228 1.00 67.12 98 GLU A CA 1
ATOM 840 C C . GLU A 1 98 ? 16.490 3.547 -8.309 1.00 67.12 98 GLU A C 1
ATOM 842 O O . GLU A 1 98 ? 16.618 2.854 -7.296 1.00 67.12 98 GLU A O 1
ATOM 847 N N . GLU A 1 99 ? 16.689 3.068 -9.532 1.00 69.44 99 GLU A N 1
ATOM 848 C CA . GLU A 1 99 ? 17.280 1.759 -9.774 1.00 69.44 99 GLU A CA 1
ATOM 849 C C . GLU A 1 99 ? 18.778 1.859 -9.477 1.00 69.44 99 GLU A C 1
ATOM 851 O O . GLU A 1 99 ? 19.489 2.633 -10.113 1.00 69.44 99 GLU A O 1
ATOM 856 N N . PHE A 1 100 ? 19.232 1.150 -8.446 1.00 63.69 100 PHE A N 1
ATOM 857 C CA . PHE A 1 100 ? 20.579 1.309 -7.900 1.00 63.69 100 PHE A CA 1
ATOM 858 C C . PHE A 1 100 ? 21.559 0.277 -8.464 1.00 63.69 100 PHE A C 1
ATOM 860 O O . PHE A 1 100 ? 22.736 0.577 -8.646 1.00 63.69 1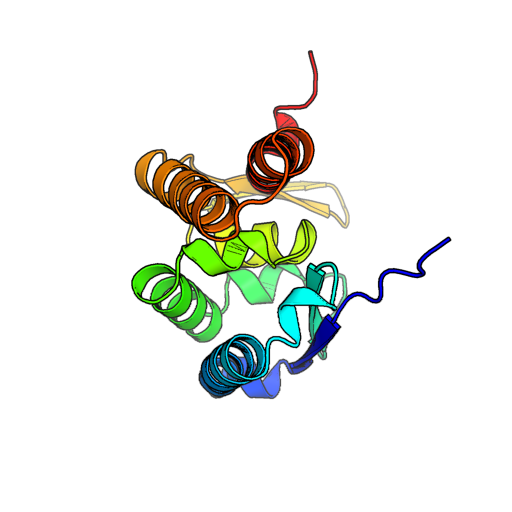00 PHE A O 1
ATOM 867 N N . SER A 1 101 ? 21.092 -0.947 -8.722 1.00 62.56 101 SER A N 1
ATOM 868 C CA . SER A 1 101 ? 21.929 -2.041 -9.219 1.00 62.56 101 SER A CA 1
ATOM 869 C C . SER A 1 101 ? 21.083 -3.164 -9.815 1.00 62.56 101 SER A C 1
ATOM 871 O O . SER A 1 101 ? 19.986 -3.454 -9.330 1.00 62.56 101 SER A O 1
ATOM 873 N N . THR A 1 102 ? 21.624 -3.824 -10.834 1.00 58.84 102 THR A N 1
ATOM 874 C CA . THR A 1 102 ? 21.181 -5.134 -11.309 1.00 58.84 102 THR A CA 1
ATOM 875 C C . THR A 1 102 ? 22.216 -6.164 -10.862 1.00 58.84 102 THR A C 1
ATOM 877 O O . THR A 1 102 ? 23.367 -6.138 -11.292 1.00 58.84 102 THR A O 1
ATOM 880 N N . ASN A 1 103 ? 21.834 -7.059 -9.950 1.00 54.69 103 ASN A N 1
ATOM 881 C CA . ASN A 1 103 ? 22.683 -8.169 -9.528 1.00 54.69 103 ASN A CA 1
ATOM 882 C C . ASN A 1 103 ? 22.100 -9.468 -10.095 1.00 54.69 103 ASN A C 1
ATOM 884 O O . ASN A 1 103 ? 21.252 -10.106 -9.465 1.00 54.69 103 ASN A O 1
ATOM 888 N N . GLY A 1 104 ? 22.496 -9.801 -11.328 1.00 67.88 104 GLY A N 1
ATOM 889 C CA . GLY A 1 104 ? 21.887 -10.890 -12.095 1.00 67.88 104 GLY A CA 1
ATOM 890 C C . GLY A 1 104 ? 20.385 -10.657 -12.287 1.00 67.88 104 GLY A C 1
ATOM 891 O O . GLY A 1 104 ? 19.986 -9.621 -12.812 1.00 67.88 104 GLY A O 1
ATOM 892 N N . ASP A 1 105 ? 19.563 -11.584 -11.792 1.00 59.69 105 ASP A N 1
ATOM 893 C CA . ASP A 1 105 ? 18.096 -11.560 -11.923 1.00 59.69 105 ASP A CA 1
ATOM 894 C C . ASP A 1 105 ? 17.387 -10.633 -10.917 1.00 59.69 105 ASP A C 1
ATOM 896 O O . ASP A 1 105 ? 16.157 -10.560 -10.887 1.00 59.69 105 ASP A O 1
ATOM 900 N N . ARG A 1 106 ? 18.131 -9.949 -10.036 1.00 57.69 106 ARG A N 1
ATOM 901 C CA . ARG A 1 106 ? 17.554 -9.069 -9.009 1.00 57.69 106 ARG A CA 1
ATOM 902 C C . ARG A 1 106 ? 17.857 -7.610 -9.297 1.00 57.69 106 ARG A C 1
ATOM 904 O O . ARG A 1 106 ? 19.016 -7.210 -9.393 1.00 57.69 106 ARG A O 1
ATOM 911 N N . VAL A 1 107 ? 16.800 -6.806 -9.343 1.00 64.12 107 VAL A N 1
ATOM 912 C CA . VAL A 1 107 ? 16.900 -5.350 -9.410 1.00 64.12 107 VAL A CA 1
ATOM 913 C C . VAL A 1 107 ? 16.779 -4.775 -8.002 1.00 64.12 107 VAL A C 1
ATOM 915 O O . VAL A 1 107 ? 15.794 -5.023 -7.309 1.00 64.12 107 VAL A O 1
ATOM 918 N N . ILE A 1 108 ? 17.787 -4.016 -7.576 1.00 70.06 108 ILE A N 1
ATOM 919 C CA . ILE A 1 108 ? 17.810 -3.335 -6.280 1.00 70.06 108 ILE A CA 1
ATOM 920 C C . ILE A 1 108 ? 17.365 -1.890 -6.491 1.00 70.06 108 ILE A C 1
ATOM 922 O O . ILE A 1 108 ? 17.965 -1.151 -7.277 1.00 70.06 108 ILE A O 1
ATOM 926 N N . TYR A 1 109 ? 16.334 -1.474 -5.758 1.00 70.00 109 TYR A N 1
ATOM 927 C CA . TYR A 1 109 ? 15.835 -0.102 -5.775 1.00 70.00 109 TYR A CA 1
ATOM 928 C C . TYR A 1 109 ? 16.197 0.617 -4.491 1.00 70.00 109 TYR A C 1
ATOM 930 O O . TYR A 1 109 ? 15.998 0.098 -3.395 1.00 70.00 109 TYR A O 1
ATOM 938 N N . LYS A 1 110 ? 16.650 1.859 -4.630 1.00 72.00 110 LYS A N 1
ATOM 939 C CA . LYS A 1 110 ? 16.757 2.783 -3.512 1.00 72.00 110 LYS A CA 1
ATOM 940 C C . LYS A 1 110 ? 15.496 3.632 -3.471 1.00 72.00 110 LYS A C 1
ATOM 942 O O . LYS A 1 110 ? 15.279 4.481 -4.336 1.00 72.00 110 LYS A O 1
ATOM 947 N N . ILE A 1 111 ? 14.655 3.397 -2.470 1.00 74.56 111 ILE A N 1
ATOM 948 C CA . ILE A 1 111 ? 13.483 4.236 -2.222 1.00 74.56 111 ILE A CA 1
ATOM 949 C C . ILE A 1 111 ? 13.959 5.512 -1.532 1.00 74.56 111 ILE A C 1
ATOM 951 O O . ILE A 1 111 ? 14.631 5.470 -0.500 1.00 74.56 111 ILE A O 1
ATOM 955 N N . LYS A 1 112 ? 13.606 6.667 -2.092 1.00 75.94 112 LYS A N 1
ATOM 956 C CA . LYS A 1 112 ? 13.867 7.947 -1.447 1.00 75.94 112 LYS A CA 1
ATOM 957 C C . LYS A 1 112 ? 12.909 8.105 -0.275 1.00 75.94 112 LYS A C 1
ATOM 959 O O . LYS A 1 112 ? 11.689 8.109 -0.447 1.00 75.94 112 LYS A O 1
ATOM 964 N N . TYR A 1 113 ? 13.477 8.240 0.917 1.00 73.81 113 TYR A N 1
ATOM 965 C CA . TYR A 1 113 ? 12.711 8.444 2.137 1.00 73.81 113 TYR A CA 1
ATOM 966 C C . TYR A 1 113 ? 11.812 9.682 2.021 1.00 73.81 113 TYR A C 1
ATOM 968 O O . TYR A 1 113 ? 12.281 10.779 1.709 1.00 73.81 113 TYR A O 1
ATOM 976 N N . ASN A 1 114 ? 10.517 9.501 2.286 1.00 83.31 114 ASN A N 1
ATOM 977 C CA . ASN A 1 114 ? 9.535 10.576 2.347 1.00 83.31 114 ASN A CA 1
ATOM 978 C C . ASN A 1 114 ? 8.829 10.539 3.702 1.00 83.31 114 ASN A C 1
ATOM 980 O O . ASN A 1 114 ? 7.783 9.913 3.861 1.00 83.31 114 ASN A O 1
ATOM 984 N N . GLU A 1 115 ? 9.404 11.248 4.670 1.00 83.56 115 GLU A N 1
ATOM 985 C CA . GLU A 1 115 ? 8.913 11.310 6.048 1.00 83.56 115 GLU A CA 1
ATOM 986 C C . GLU A 1 115 ? 7.420 11.634 6.141 1.00 83.56 115 GLU A C 1
ATOM 988 O O . GLU A 1 115 ? 6.674 10.989 6.876 1.00 83.56 115 GLU A O 1
ATOM 993 N N . SER A 1 116 ? 6.962 12.618 5.365 1.00 87.12 116 SER A N 1
ATOM 994 C CA . SER A 1 116 ? 5.567 13.057 5.383 1.00 87.12 116 SER A CA 1
ATOM 995 C C . SER A 1 116 ? 4.618 11.950 4.918 1.00 87.12 116 SER A C 1
ATOM 997 O O . SER A 1 116 ? 3.571 11.723 5.535 1.00 87.12 116 SER A O 1
ATOM 999 N N . LEU A 1 117 ? 4.991 11.236 3.850 1.00 86.25 117 LEU A N 1
ATOM 1000 C CA . LEU A 1 117 ? 4.231 10.103 3.330 1.00 86.25 117 LEU A CA 1
ATOM 1001 C C . LEU A 1 117 ? 4.169 8.978 4.367 1.00 86.25 117 LEU A C 1
ATOM 1003 O O . LEU A 1 117 ? 3.073 8.529 4.711 1.00 86.25 117 LEU A O 1
ATOM 1007 N N . SER A 1 118 ? 5.320 8.578 4.900 1.00 86.12 118 SER A N 1
ATOM 1008 C CA . SER A 1 118 ? 5.448 7.473 5.852 1.00 86.12 118 SER A CA 1
ATOM 1009 C C . SER A 1 118 ? 4.697 7.736 7.145 1.00 86.12 118 SER A C 1
ATOM 1011 O O . SER A 1 118 ? 3.868 6.923 7.555 1.00 86.12 118 SER A O 1
ATOM 1013 N N . ASN A 1 119 ? 4.888 8.917 7.735 1.00 88.94 119 ASN A N 1
ATOM 1014 C CA . ASN A 1 119 ? 4.173 9.328 8.938 1.00 88.94 119 ASN A CA 1
ATOM 1015 C C . ASN A 1 119 ? 2.664 9.305 8.706 1.00 88.94 119 ASN A C 1
ATOM 1017 O O . ASN A 1 119 ? 1.908 8.792 9.528 1.00 88.94 119 ASN A O 1
ATOM 1021 N N . LYS A 1 120 ? 2.192 9.796 7.557 1.00 89.69 120 LYS A N 1
ATOM 1022 C CA . LYS A 1 120 ? 0.759 9.789 7.261 1.00 89.69 120 LYS A CA 1
ATOM 1023 C C . LYS A 1 120 ? 0.203 8.373 7.067 1.00 89.69 120 LYS A C 1
ATOM 1025 O O . LYS A 1 120 ? -0.927 8.139 7.504 1.00 89.69 120 LYS A O 1
ATOM 1030 N N . VAL A 1 121 ? 0.948 7.441 6.465 1.00 88.62 121 VAL A N 1
ATOM 1031 C CA . VAL A 1 121 ? 0.561 6.017 6.384 1.00 88.62 121 VAL A CA 1
ATOM 1032 C C . VAL A 1 121 ? 0.444 5.421 7.790 1.00 88.62 121 VAL A C 1
ATOM 1034 O O . VAL A 1 121 ? -0.632 4.949 8.168 1.00 88.62 121 VAL A O 1
ATOM 1037 N N . ILE A 1 122 ? 1.515 5.518 8.581 1.00 89.06 122 ILE A N 1
ATOM 1038 C CA . ILE A 1 122 ? 1.615 4.937 9.925 1.00 89.06 122 ILE A CA 1
ATOM 1039 C C . ILE A 1 122 ? 0.530 5.513 10.840 1.00 89.06 122 ILE A C 1
ATOM 1041 O O . ILE A 1 122 ? -0.290 4.772 11.385 1.00 89.06 122 ILE A O 1
ATOM 1045 N N . PHE A 1 123 ? 0.441 6.841 10.957 1.00 92.25 123 PHE A N 1
ATOM 1046 C CA . PHE A 1 123 ? -0.525 7.483 11.849 1.00 92.25 123 PHE A CA 1
ATOM 1047 C C . PHE A 1 123 ? -1.972 7.236 11.431 1.00 92.25 123 PHE A C 1
ATOM 1049 O O . PHE A 1 123 ? -2.833 7.093 12.298 1.00 92.25 123 PHE A O 1
ATOM 1056 N N . SER A 1 124 ? -2.274 7.155 10.131 1.00 92.00 124 SER A N 1
ATOM 1057 C CA . SER A 1 124 ? -3.644 6.865 9.689 1.00 92.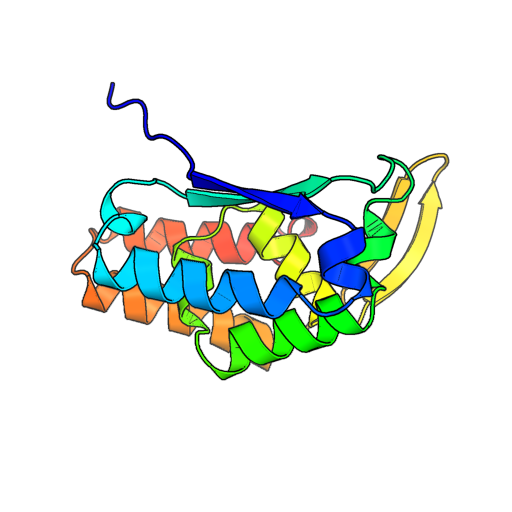00 124 SER A CA 1
ATOM 1058 C C . SER A 1 124 ? -4.062 5.436 10.032 1.00 92.00 124 SER A C 1
ATOM 1060 O O . SER A 1 124 ? -5.203 5.224 10.446 1.00 92.00 124 SER A O 1
ATOM 1062 N N . ALA A 1 125 ? -3.154 4.467 9.892 1.00 90.00 125 ALA A N 1
ATOM 1063 C CA . ALA A 1 125 ? -3.402 3.078 10.263 1.00 90.00 125 ALA A CA 1
ATOM 1064 C C . ALA A 1 125 ? -3.524 2.899 11.788 1.00 90.00 125 ALA A C 1
ATOM 1066 O O . ALA A 1 125 ? -4.468 2.259 12.252 1.00 90.00 125 ALA A O 1
ATOM 1067 N N . LEU A 1 126 ? -2.643 3.532 12.571 1.00 90.56 126 LEU A N 1
ATOM 1068 C CA . LEU A 1 126 ? -2.696 3.518 14.039 1.00 90.56 126 LEU A CA 1
ATOM 1069 C C . LEU A 1 126 ? -3.945 4.218 14.587 1.00 90.56 126 LEU A C 1
ATOM 1071 O O . LEU A 1 126 ? -4.648 3.696 15.446 1.00 90.56 126 LEU A O 1
ATOM 1075 N N . LYS A 1 127 ? -4.299 5.390 14.053 1.00 93.19 127 LYS A N 1
ATOM 1076 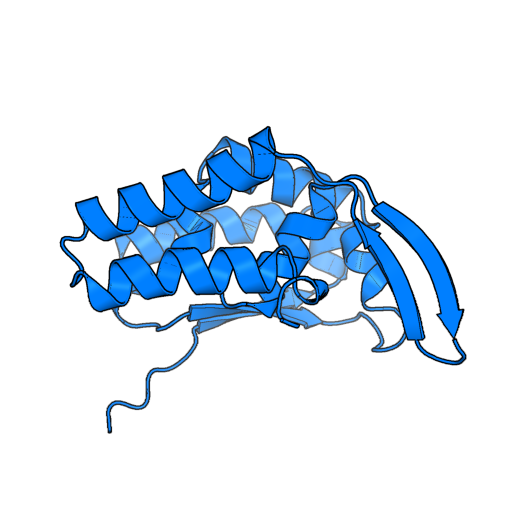C CA . LYS A 1 127 ? -5.538 6.080 14.445 1.00 93.19 127 LYS A CA 1
ATOM 1077 C C . LYS A 1 127 ? -6.766 5.206 14.187 1.00 93.19 127 LYS A C 1
ATOM 1079 O O . LYS A 1 127 ? -7.746 5.259 14.933 1.00 93.19 127 LYS A O 1
ATOM 1084 N N . HIS A 1 128 ? -6.726 4.409 13.123 1.00 90.50 128 HIS A N 1
ATOM 1085 C CA . HIS A 1 128 ? -7.799 3.487 12.788 1.00 90.50 128 HIS A CA 1
ATOM 1086 C C . HIS A 1 128 ? -7.860 2.276 13.726 1.00 90.50 128 HIS A C 1
ATOM 1088 O O . HIS A 1 128 ? -8.959 1.940 14.165 1.00 90.50 128 HIS A O 1
ATOM 1094 N N . SER A 1 129 ? -6.727 1.679 14.109 1.00 89.06 129 SER A N 1
ATOM 1095 C CA . SER A 1 129 ? -6.695 0.586 15.100 1.00 89.06 129 SER A CA 1
ATOM 1096 C C . SER A 1 129 ? -7.220 1.034 16.471 1.00 89.06 129 SER A C 1
ATOM 1098 O O . SER A 1 129 ? -8.047 0.353 17.083 1.00 89.06 129 SER A O 1
ATOM 1100 N N . VAL A 1 130 ? -6.871 2.252 16.901 1.00 90.69 130 VAL A N 1
ATOM 1101 C CA . VAL A 1 130 ? -7.426 2.878 18.115 1.00 90.69 130 VAL A CA 1
ATOM 1102 C C . VAL A 1 130 ? -8.940 3.060 18.002 1.00 90.69 130 VAL A C 1
ATOM 1104 O O . VAL A 1 130 ? -9.684 2.696 18.911 1.00 90.69 130 VAL A O 1
ATOM 1107 N N . LYS A 1 131 ? -9.435 3.576 16.868 1.00 89.94 131 LYS A N 1
ATOM 1108 C CA . LYS A 1 131 ? -10.879 3.754 16.631 1.00 89.94 131 LYS A CA 1
ATOM 1109 C C . LYS A 1 131 ? -11.645 2.428 16.686 1.00 89.94 131 LYS A C 1
ATOM 1111 O O . LYS A 1 131 ? -12.805 2.407 17.097 1.00 89.94 131 LYS A O 1
ATOM 1116 N N . ARG A 1 132 ? -11.007 1.334 16.268 1.00 85.19 132 ARG A N 1
ATOM 1117 C CA . ARG A 1 132 ? -11.556 -0.024 16.349 1.00 85.19 132 ARG A CA 1
ATOM 1118 C C . ARG A 1 132 ? -11.519 -0.618 17.754 1.00 85.19 132 ARG A C 1
ATOM 1120 O O . ARG A 1 132 ? -12.205 -1.610 17.977 1.00 85.19 132 ARG A O 1
ATOM 1127 N N . LYS A 1 133 ? -10.799 0.014 18.688 1.00 87.81 133 LYS A N 1
ATOM 1128 C CA . LYS A 1 133 ? -10.541 -0.492 20.042 1.00 87.81 133 LYS A CA 1
ATOM 1129 C C . LYS A 1 133 ? -9.782 -1.823 20.025 1.00 87.81 133 LYS A C 1
ATOM 1131 O O . LYS A 1 133 ? -10.043 -2.691 20.853 1.00 87.81 133 LYS A O 1
ATOM 1136 N N . ASP A 1 134 ? -8.868 -1.984 19.070 1.00 85.25 134 ASP A N 1
ATOM 1137 C CA . ASP A 1 134 ? -7.982 -3.147 19.044 1.00 85.25 134 ASP A CA 1
ATOM 1138 C C . ASP A 1 134 ? -7.069 -3.147 20.289 1.00 85.25 134 ASP A C 1
ATOM 1140 O O . ASP A 1 134 ? -6.831 -2.093 20.887 1.00 85.25 134 ASP A O 1
ATOM 1144 N N . SER A 1 135 ? -6.539 -4.309 20.685 1.00 87.00 135 SER A N 1
ATOM 1145 C CA . SER A 1 135 ? -5.613 -4.404 21.824 1.00 87.00 135 SER A CA 1
ATOM 1146 C C . SER A 1 135 ? -4.325 -3.612 21.576 1.00 87.00 135 SER A C 1
ATOM 1148 O O . SER A 1 135 ? -3.931 -3.397 20.429 1.00 87.00 135 SER A O 1
ATOM 1150 N N . LEU A 1 136 ? -3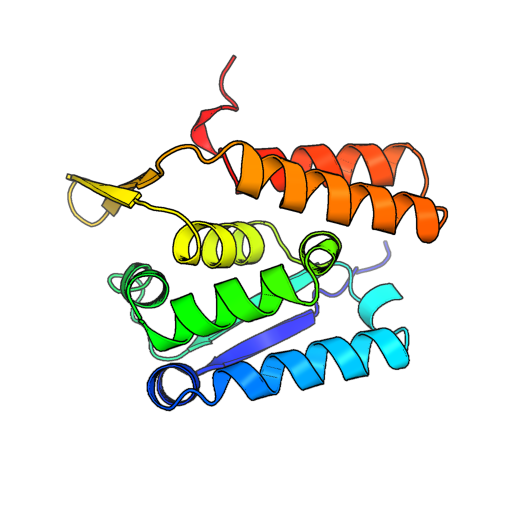.629 -3.211 22.646 1.00 87.00 136 LEU A N 1
ATOM 1151 C CA . LEU A 1 136 ? -2.334 -2.523 22.532 1.00 87.00 136 LEU A CA 1
ATOM 1152 C C . LEU A 1 136 ? -1.307 -3.342 21.737 1.00 87.00 136 LEU A C 1
ATOM 1154 O O . LEU A 1 136 ? -0.541 -2.774 20.969 1.00 87.00 136 LEU A O 1
ATOM 1158 N N . GLU A 1 137 ? -1.342 -4.669 21.865 1.00 85.19 137 GLU A N 1
ATOM 1159 C CA . GLU A 1 137 ? -0.516 -5.591 21.081 1.00 85.19 137 GLU A CA 1
ATOM 1160 C C . GLU A 1 137 ? -0.798 -5.469 19.576 1.00 85.19 137 GLU A C 1
ATOM 1162 O O . GLU A 1 137 ? 0.121 -5.288 18.779 1.00 85.19 137 GLU A O 1
ATOM 1167 N N . VAL A 1 138 ? -2.075 -5.472 19.175 1.00 82.62 138 VAL A N 1
ATOM 1168 C CA . VAL A 1 138 ? -2.455 -5.288 17.768 1.00 82.62 138 VAL A CA 1
ATOM 1169 C C . VAL A 1 138 ? -2.062 -3.893 17.284 1.00 82.62 138 VAL A C 1
ATOM 1171 O O . VAL A 1 138 ? -1.512 -3.762 16.193 1.00 82.62 138 VAL A O 1
ATOM 1174 N N . GLN A 1 139 ? -2.280 -2.850 18.089 1.00 84.38 139 GLN A N 1
ATOM 1175 C CA . GLN A 1 139 ? -1.883 -1.486 17.731 1.00 84.38 139 GLN A CA 1
ATOM 1176 C C . GLN A 1 139 ? -0.364 -1.367 17.530 1.00 84.38 139 GLN A C 1
ATOM 1178 O O . GLN A 1 139 ? 0.066 -0.782 16.538 1.00 84.38 139 GLN A O 1
ATOM 1183 N N . GLY A 1 140 ? 0.435 -1.969 18.417 1.00 82.62 140 GLY A N 1
ATOM 1184 C CA . GLY A 1 140 ? 1.890 -2.039 18.286 1.00 82.62 140 GLY A CA 1
ATOM 1185 C C . GLY A 1 140 ? 2.320 -2.783 17.022 1.00 82.62 140 GLY A C 1
ATOM 1186 O O . GLY A 1 140 ? 3.128 -2.264 16.253 1.00 82.62 140 GLY A O 1
ATOM 1187 N N . SER A 1 141 ? 1.704 -3.937 16.741 1.00 82.12 141 SER A N 1
ATOM 1188 C CA . SER A 1 141 ? 2.010 -4.729 15.542 1.00 82.12 141 SER A CA 1
ATOM 1189 C C . SER A 1 141 ? 1.733 -3.973 14.239 1.00 82.12 141 SER A C 1
ATOM 1191 O O . SER A 1 141 ? 2.504 -4.084 13.296 1.00 82.12 141 SER A O 1
ATOM 1193 N N . VAL A 1 142 ? 0.686 -3.139 14.183 1.00 81.81 142 VAL A N 1
ATOM 1194 C CA . VAL A 1 142 ? 0.360 -2.329 12.993 1.00 81.81 142 VAL A CA 1
ATOM 1195 C C . VAL A 1 142 ? 1.485 -1.355 12.658 1.00 81.81 142 VAL A C 1
ATOM 1197 O O . VAL A 1 142 ? 1.837 -1.220 11.488 1.00 81.81 142 VAL A O 1
ATOM 1200 N N . GLY A 1 143 ? 2.030 -0.673 13.668 1.00 80.31 143 GLY A N 1
ATOM 1201 C CA . GLY A 1 143 ? 3.133 0.265 13.476 1.00 80.31 143 GLY A CA 1
ATOM 1202 C C . GLY A 1 143 ? 4.375 -0.448 12.954 1.00 80.31 143 GLY A C 1
ATOM 1203 O O . GLY A 1 143 ? 4.912 -0.043 11.927 1.00 80.31 143 GLY A O 1
ATOM 1204 N N . VAL A 1 144 ? 4.759 -1.541 13.618 1.00 81.00 144 VAL A N 1
ATOM 1205 C CA . VAL A 1 144 ? 5.929 -2.357 13.261 1.00 81.00 144 VAL A CA 1
ATOM 1206 C C . VAL A 1 144 ? 5.789 -2.933 11.855 1.00 81.00 144 VAL A C 1
ATOM 1208 O O . VAL A 1 144 ? 6.623 -2.648 11.013 1.00 81.00 144 VAL A O 1
ATOM 1211 N N . THR A 1 145 ? 4.683 -3.617 11.538 1.00 79.75 145 THR A N 1
ATOM 1212 C CA . THR A 1 145 ? 4.476 -4.203 10.204 1.00 79.75 145 THR A CA 1
ATOM 1213 C C . THR A 1 145 ? 4.549 -3.158 9.100 1.00 79.75 145 THR A C 1
ATOM 1215 O O . THR A 1 145 ? 5.128 -3.426 8.054 1.00 79.75 145 THR A O 1
ATOM 1218 N N . ILE A 1 146 ? 3.960 -1.972 9.294 1.00 81.31 146 ILE A N 1
ATOM 1219 C CA . ILE A 1 146 ? 4.052 -0.912 8.287 1.00 81.31 146 ILE A CA 1
ATOM 1220 C C . ILE A 1 146 ? 5.502 -0.450 8.167 1.00 81.31 146 ILE A C 1
ATOM 1222 O O . ILE A 1 146 ? 5.999 -0.395 7.054 1.00 81.31 146 ILE A O 1
ATOM 1226 N N . VAL A 1 147 ? 6.186 -0.154 9.273 1.00 82.75 147 VAL A N 1
ATOM 1227 C CA . VAL A 1 147 ? 7.598 0.260 9.251 1.00 82.75 147 VAL A CA 1
ATOM 1228 C C . VAL A 1 147 ? 8.463 -0.780 8.538 1.00 82.75 147 VAL A C 1
ATOM 1230 O O . VAL A 1 147 ? 9.166 -0.406 7.607 1.00 82.75 147 VAL A O 1
ATOM 1233 N N . ASP A 1 148 ? 8.331 -2.061 8.870 1.00 80.12 148 ASP A N 1
ATOM 1234 C CA . ASP A 1 148 ? 9.075 -3.153 8.234 1.00 80.12 148 ASP A CA 1
ATOM 1235 C C . ASP A 1 148 ? 8.748 -3.255 6.734 1.00 80.12 148 ASP A C 1
ATOM 1237 O O . ASP A 1 148 ? 9.649 -3.353 5.905 1.00 80.12 148 ASP A O 1
ATOM 1241 N N . SER A 1 149 ? 7.468 -3.108 6.357 1.00 74.62 149 SER A N 1
ATOM 1242 C CA . SER A 1 149 ? 7.042 -3.088 4.944 1.00 74.62 149 SER A CA 1
ATOM 1243 C C . SER A 1 149 ? 7.643 -1.911 4.170 1.00 74.62 149 SER A C 1
ATOM 1245 O O . SER A 1 149 ? 7.903 -2.008 2.971 1.00 74.62 149 SER A O 1
ATOM 1247 N N . LEU A 1 150 ? 7.763 -0.752 4.824 1.00 75.88 150 LEU A N 1
ATOM 1248 C CA . LEU A 1 150 ? 8.266 0.477 4.214 1.00 75.88 150 LEU A CA 1
ATOM 1249 C C . LEU A 1 150 ? 9.800 0.508 4.175 1.00 75.88 150 LEU A C 1
ATOM 1251 O O . LEU A 1 150 ? 10.367 1.171 3.302 1.00 75.88 150 LEU A O 1
ATOM 1255 N N . TYR A 1 151 ? 10.451 -0.191 5.107 1.00 72.50 151 TYR A N 1
ATOM 1256 C CA . TYR A 1 151 ? 11.892 -0.162 5.347 1.00 72.50 151 TYR A CA 1
ATOM 1257 C C . TYR A 1 151 ? 12.455 -1.562 5.641 1.00 72.50 151 TYR A C 1
ATOM 1259 O O . TYR A 1 151 ? 12.985 -1.790 6.731 1.00 72.50 151 TYR A O 1
ATOM 1267 N N . PRO A 1 152 ? 12.413 -2.490 4.670 1.00 59.34 152 PRO A N 1
ATOM 1268 C CA . PRO A 1 152 ? 12.877 -3.862 4.886 1.00 59.34 152 PRO A CA 1
ATOM 1269 C C . PRO A 1 152 ? 14.363 -3.944 5.295 1.00 59.34 152 PRO A C 1
ATOM 1271 O O . PRO A 1 152 ? 14.755 -4.870 5.998 1.00 59.34 152 PRO A O 1
ATOM 1274 N N . ASP A 1 153 ? 15.177 -2.941 4.938 1.00 54.41 153 ASP A N 1
ATOM 1275 C CA . ASP A 1 153 ? 16.616 -2.889 5.245 1.00 54.41 153 ASP A CA 1
ATOM 1276 C C . ASP A 1 153 ? 16.963 -2.212 6.592 1.00 54.41 153 ASP A C 1
ATOM 1278 O O . ASP A 1 153 ? 18.131 -2.169 6.972 1.00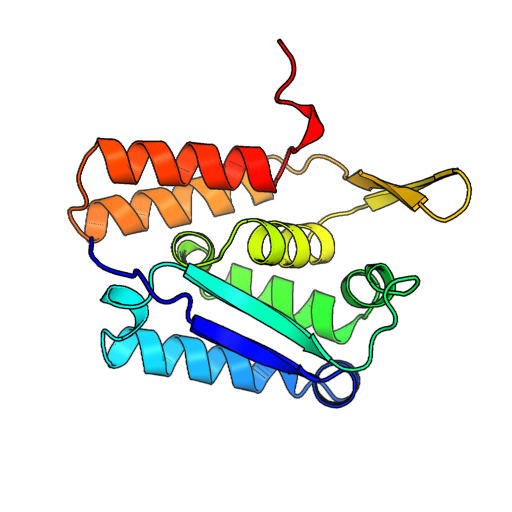 54.41 153 ASP A O 1
ATOM 1282 N N . MET A 1 154 ? 15.985 -1.679 7.338 1.00 43.47 154 MET A N 1
ATOM 1283 C CA . MET A 1 154 ? 16.214 -1.092 8.677 1.00 43.47 154 MET A CA 1
ATOM 1284 C C . MET A 1 154 ? 16.135 -2.138 9.808 1.00 43.47 154 MET A C 1
ATOM 1286 O O . MET A 1 154 ? 16.319 -1.798 10.975 1.00 43.47 154 MET A O 1
ATOM 1290 N N . GLY A 1 155 ? 15.870 -3.407 9.473 1.00 33.84 155 GLY A N 1
ATOM 1291 C CA . GLY A 1 155 ? 15.705 -4.525 10.411 1.00 33.84 155 GLY A CA 1
ATOM 1292 C C . GLY A 1 155 ? 16.995 -5.243 10.828 1.00 33.84 155 GLY A C 1
ATOM 1293 O O . GLY A 1 155 ? 16.924 -6.359 11.336 1.00 33.84 155 GLY A O 1
ATOM 1294 N N . GLY A 1 156 ? 18.165 -4.643 10.602 1.00 32.44 156 GLY A N 1
ATOM 1295 C CA . GLY A 1 156 ? 19.454 -5.162 11.059 1.00 32.44 156 GLY A CA 1
ATOM 1296 C C . GLY A 1 156 ? 20.107 -4.212 12.056 1.00 32.44 156 GLY A C 1
ATOM 1297 O O . GLY A 1 156 ? 20.862 -3.331 11.647 1.00 32.44 156 GLY A O 1
ATOM 1298 N N . ILE A 1 157 ? 19.809 -4.396 13.344 1.00 31.77 157 ILE A N 1
ATOM 1299 C CA . ILE A 1 157 ? 20.736 -4.046 14.431 1.00 31.77 157 ILE A CA 1
ATOM 1300 C C . ILE A 1 157 ? 21.516 -5.313 14.767 1.00 31.77 157 ILE A C 1
ATOM 1302 O O . ILE A 1 157 ? 20.852 -6.365 14.913 1.00 31.77 157 ILE A O 1
#

Sequence (157 aa):
MINKENFCVEVNRSDIDRGHILSYLKLFTALEKKKQVQLANKIMFVYRGYKYEEATEIYKNIEFKKWARRLFKNKPHIFYYLCEHTSQDIYMAMSEFEEFSTNGDRVIYKIKYNESLSNKVIFSALKHSVKRKDSLEVQGSVGVTIVDSLYPDMGGI

Organism: Evansella cellulosilytica (strain ATCC 21833 / DSM 2522 / FERM P-1141 / JCM 9156 / N-4) (NCBI:txid649639)

Foldseek 3Di:
DPPQAAAEDEDEPVCQLVLVVLVVVVVVVVCVVVVVLVRHQAYEYDYPPADPLRPCVQLVRPSLLVSLVVCCVVQLLNLLRHALQVLLSSVSSPFDWDFDDDDDSDTDIDTDDDPVSLCSSLVSNLVVCVVVVHDPVSSVVSNVSSCCSNCVPVPDD

Secondary structure (DSSP, 8-state):
------EEEEEEHHHHHTTTTHHHHHHHHHHHHTTGGGTSS-EEEEEES--GGGTTHHHH-HHHHHHHHHHHHH-GGGGGTB-HHHHHHHHHHHS-EEEEEEETTEEEEEEPP-HHHHHHHHHHHHHHHHHHT--HHHHHHHHHHHHHHH-GGG---

Radius of gyration: 15.77 Å; chains: 1; bounding box: 43×35×41 Å

pLDDT: mean 76.64, std 13.67, range [27.44, 93.19]